Protein AF-A0A530K3R3-F1 (afdb_monomer)

Solvent-accessible surface area (backbone atoms only — not comparable to full-atom values): 5073 Å² total; per-residue (Å²): 136,66,66,72,54,47,77,74,64,68,65,98,68,86,83,81,86,52,85,82,47,78,91,71,69,57,87,83,72,40,75,66,57,55,49,52,56,61,70,66,58,59,97,85,61,86,82,85,87,86,82,89,77,37,73,65,99,67,88,59,96,84,66,83,70,85,64,55,135

Sequence (69 aa):
MRPDLVARLGENVPRYTSYPTAPHFHPGVDAAVCRGWLQALGEDDDISLYLHIPYCDKLCWFCACHTKQ

Structure (mmCIF, N/CA/C/O backbone):
data_AF-A0A530K3R3-F1
#
_entry.id   AF-A0A530K3R3-F1
#
loop_
_atom_site.group_PDB
_atom_site.id
_atom_site.type_symbol
_atom_site.label_atom_id
_atom_site.label_alt_id
_atom_site.label_comp_id
_atom_site.label_asym_id
_atom_site.label_entity_id
_atom_site.label_seq_id
_atom_site.pdbx_PDB_ins_code
_atom_site.Cartn_x
_atom_site.Cartn_y
_atom_site.Cartn_z
_atom_site.occupancy
_atom_site.B_iso_or_equiv
_atom_site.auth_seq_id
_atom_site.auth_comp_id
_atom_site.auth_asym_id
_atom_site.auth_atom_id
_atom_site.pdbx_PDB_model_num
ATOM 1 N N . MET A 1 1 ? 18.789 -25.275 -10.885 1.00 74.75 1 MET A N 1
ATOM 2 C CA . MET A 1 1 ? 17.701 -24.440 -11.448 1.00 74.75 1 MET A CA 1
ATOM 3 C C . MET A 1 1 ? 17.031 -25.240 -12.565 1.00 74.75 1 MET A C 1
ATOM 5 O O . MET A 1 1 ? 17.763 -25.901 -13.289 1.00 74.75 1 MET A O 1
ATOM 9 N N . ARG A 1 2 ? 15.693 -25.276 -12.665 1.00 91.94 2 ARG A N 1
ATOM 10 C CA . ARG A 1 2 ? 14.940 -26.070 -13.664 1.00 91.94 2 ARG A CA 1
ATOM 11 C C . ARG A 1 2 ? 14.518 -25.172 -14.843 1.00 91.94 2 ARG A C 1
ATOM 13 O O . ARG A 1 2 ? 13.510 -24.477 -14.715 1.00 91.94 2 ARG A O 1
ATOM 20 N N . PRO A 1 3 ? 15.289 -25.118 -15.945 1.00 90.88 3 PRO A N 1
ATOM 21 C CA . PRO A 1 3 ? 15.046 -24.166 -17.034 1.00 90.88 3 PRO A CA 1
ATOM 22 C C . PRO A 1 3 ? 13.723 -24.429 -17.762 1.00 90.88 3 PRO A C 1
ATOM 24 O O . PRO A 1 3 ? 13.067 -23.496 -18.212 1.00 90.88 3 PRO A O 1
ATOM 27 N N . ASP A 1 4 ? 13.288 -25.687 -17.800 1.00 95.50 4 ASP A N 1
ATOM 28 C CA . ASP A 1 4 ? 12.010 -26.113 -18.368 1.00 95.50 4 ASP A CA 1
ATOM 29 C C . ASP A 1 4 ? 10.801 -25.521 -17.628 1.00 95.50 4 ASP A C 1
ATOM 31 O O . ASP A 1 4 ? 9.789 -25.204 -18.249 1.00 95.50 4 ASP A O 1
ATOM 35 N N . LEU A 1 5 ? 10.903 -25.336 -16.308 1.00 93.56 5 LEU A N 1
ATOM 36 C CA . LEU A 1 5 ? 9.836 -24.725 -15.515 1.00 93.56 5 LEU A CA 1
ATOM 37 C C . LEU A 1 5 ? 9.789 -23.213 -15.705 1.00 93.56 5 LEU A C 1
ATOM 39 O O . LEU A 1 5 ? 8.704 -22.657 -15.831 1.00 93.56 5 LEU A O 1
ATOM 43 N N . VAL A 1 6 ? 10.948 -22.558 -15.776 1.00 92.00 6 VAL A N 1
ATOM 44 C CA . VAL A 1 6 ? 11.023 -21.112 -16.030 1.00 92.00 6 VAL A CA 1
ATOM 45 C C . VAL A 1 6 ? 10.448 -20.785 -17.407 1.00 92.00 6 VAL A C 1
ATOM 47 O O . VAL A 1 6 ? 9.645 -19.868 -17.519 1.00 92.00 6 VAL A O 1
ATOM 50 N N . ALA A 1 7 ? 10.768 -21.581 -18.431 1.00 92.12 7 ALA A N 1
ATOM 51 C CA . ALA A 1 7 ? 10.203 -21.410 -19.770 1.00 92.12 7 ALA A CA 1
ATOM 52 C C . ALA A 1 7 ? 8.675 -21.608 -19.818 1.00 92.12 7 ALA A C 1
ATOM 54 O O . ALA A 1 7 ? 8.011 -21.024 -20.665 1.00 92.12 7 ALA A O 1
ATOM 55 N N . ARG A 1 8 ? 8.108 -22.432 -18.924 1.00 90.88 8 ARG A N 1
ATOM 56 C CA . ARG A 1 8 ? 6.661 -22.712 -18.870 1.00 90.88 8 ARG A CA 1
ATOM 57 C C . ARG A 1 8 ? 5.868 -21.764 -17.970 1.00 90.88 8 ARG A C 1
ATOM 59 O O . ARG A 1 8 ? 4.667 -21.640 -18.170 1.00 90.88 8 ARG A O 1
ATOM 66 N N . LEU A 1 9 ? 6.496 -21.186 -16.944 1.00 91.56 9 LEU A N 1
ATOM 67 C CA . LEU A 1 9 ? 5.819 -20.464 -15.854 1.00 91.56 9 LEU A CA 1
ATOM 68 C C . LEU A 1 9 ? 6.361 -19.043 -15.622 1.00 91.56 9 LEU A C 1
ATOM 70 O O . LEU A 1 9 ? 5.905 -18.370 -14.704 1.00 91.56 9 LEU A O 1
ATOM 74 N N . GLY A 1 10 ? 7.336 -18.584 -16.410 1.00 90.06 10 GLY A N 1
ATOM 75 C CA . GLY A 1 10 ? 8.001 -17.283 -16.258 1.00 90.06 10 GLY A CA 1
ATOM 76 C C . GLY A 1 10 ? 7.228 -16.081 -16.807 1.00 90.06 10 GLY A C 1
ATOM 77 O O . GLY A 1 10 ? 7.834 -15.046 -17.067 1.00 90.06 10 GLY A O 1
ATOM 78 N N . GLU A 1 11 ? 5.922 -16.222 -17.016 1.00 90.44 11 GLU A N 1
ATOM 79 C CA . GLU A 1 11 ? 5.055 -15.166 -17.539 1.00 90.44 11 GLU A CA 1
ATOM 80 C C . GLU A 1 11 ? 4.726 -14.105 -16.478 1.00 90.44 11 GLU A C 1
ATOM 82 O O . GLU A 1 11 ? 4.847 -14.327 -15.270 1.00 90.44 11 GLU A O 1
ATOM 87 N N . ASN A 1 12 ? 4.252 -12.942 -16.930 1.00 87.4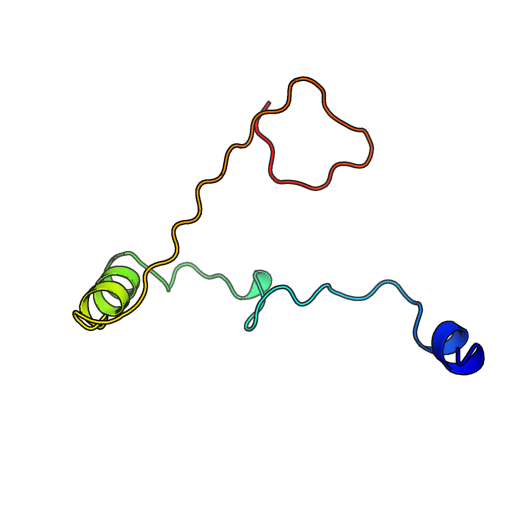4 12 ASN A N 1
ATOM 88 C CA . ASN A 1 12 ? 3.755 -11.899 -16.035 1.00 87.44 12 ASN A CA 1
ATOM 89 C C . ASN A 1 12 ? 2.462 -12.363 -15.350 1.00 87.44 12 ASN A C 1
ATOM 91 O O . ASN A 1 12 ? 1.411 -12.466 -15.981 1.00 87.44 12 ASN A O 1
ATOM 95 N N . VAL A 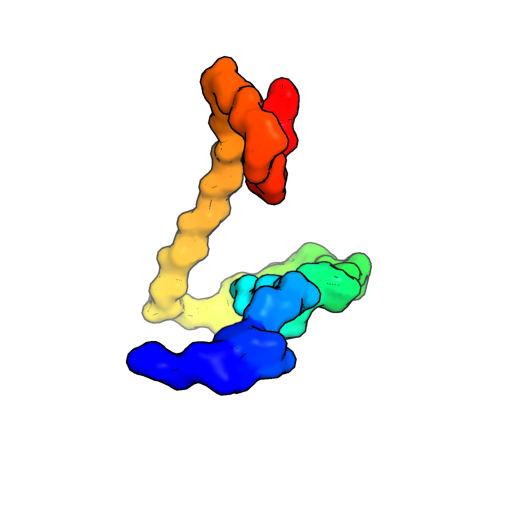1 13 ? 2.536 -12.609 -14.043 1.00 85.81 13 VAL A N 1
ATOM 96 C CA . VAL A 1 13 ? 1.411 -13.065 -13.216 1.00 85.81 13 VAL A CA 1
ATOM 97 C C . VAL A 1 13 ? 1.067 -12.047 -12.127 1.00 85.81 13 VAL A C 1
ATOM 99 O O . VAL A 1 13 ? 1.921 -11.243 -11.739 1.00 85.81 13 VAL A O 1
ATOM 102 N N . PRO A 1 14 ? -0.169 -12.063 -11.591 1.00 83.81 14 PRO A N 1
ATOM 103 C CA . PRO A 1 14 ? -0.527 -11.230 -10.454 1.00 83.81 14 PRO A CA 1
ATOM 104 C C . PRO A 1 14 ? 0.397 -11.471 -9.261 1.00 83.81 14 PRO A C 1
ATOM 106 O O . PRO A 1 14 ? 0.691 -12.608 -8.885 1.00 83.81 14 PRO A O 1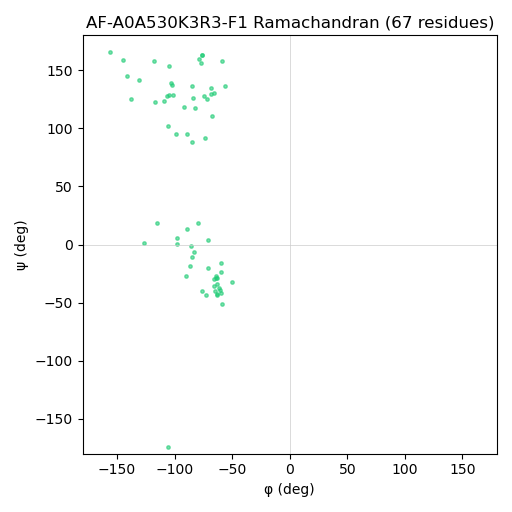
ATOM 109 N N . ARG A 1 15 ? 0.818 -10.383 -8.619 1.00 84.88 15 ARG A N 1
ATOM 110 C CA . ARG A 1 15 ? 1.548 -10.456 -7.357 1.00 84.88 15 ARG A CA 1
ATOM 111 C C . ARG A 1 15 ? 0.554 -10.629 -6.209 1.00 84.88 15 ARG A C 1
ATOM 113 O O . ARG A 1 15 ? -0.250 -9.739 -5.945 1.00 84.88 15 ARG A O 1
ATOM 120 N N . TYR A 1 16 ? 0.637 -11.750 -5.500 1.00 89.12 16 TYR A N 1
ATOM 121 C CA . TYR A 1 16 ? -0.174 -12.005 -4.308 1.00 89.12 16 TYR A CA 1
ATOM 122 C C . TYR A 1 16 ? 0.488 -11.397 -3.068 1.00 89.12 16 TYR A C 1
ATOM 124 O O . TYR A 1 16 ? 1.282 -12.043 -2.393 1.00 89.12 16 TYR A O 1
ATOM 132 N N . THR A 1 17 ? 0.190 -10.126 -2.793 1.00 90.31 17 THR A N 1
ATOM 133 C CA . THR A 1 17 ? 0.690 -9.409 -1.603 1.00 90.31 17 THR A CA 1
ATOM 134 C C . THR A 1 17 ? -0.186 -9.606 -0.364 1.00 90.31 17 THR A C 1
ATOM 136 O O . THR A 1 17 ? 0.269 -9.353 0.745 1.00 90.31 17 THR A O 1
ATOM 139 N N . SER A 1 18 ? -1.436 -10.033 -0.550 1.00 93.50 18 SER A N 1
ATOM 140 C CA . SER A 1 18 ? -2.413 -10.329 0.502 1.00 93.50 18 SER A CA 1
ATOM 141 C C . SER A 1 18 ? -3.466 -11.311 -0.020 1.00 93.50 18 SER A C 1
ATOM 143 O O . SER A 1 18 ? -3.597 -11.499 -1.235 1.00 93.50 18 SER A O 1
ATOM 145 N N . TYR A 1 19 ? -4.243 -11.907 0.886 1.00 92.31 19 TYR A N 1
ATOM 146 C CA . TYR A 1 19 ? -5.422 -12.693 0.535 1.00 92.31 19 TYR A CA 1
ATOM 147 C C . TYR A 1 19 ? -6.587 -12.389 1.497 1.00 92.31 19 TYR A C 1
ATOM 149 O O . TYR A 1 19 ? -6.403 -12.547 2.703 1.00 92.31 19 TYR A O 1
ATOM 157 N N . PRO A 1 20 ? -7.776 -11.995 0.999 1.00 92.75 20 PRO A N 1
ATOM 158 C CA . PRO A 1 20 ? -8.075 -11.642 -0.391 1.00 92.75 20 PRO A CA 1
ATOM 159 C C . PRO A 1 20 ? -7.218 -10.476 -0.921 1.00 92.75 20 PRO A C 1
ATOM 161 O O . PRO A 1 20 ? -6.630 -9.698 -0.165 1.00 92.75 20 PRO A O 1
ATOM 164 N N . THR A 1 21 ? -7.085 -10.389 -2.244 1.00 92.44 21 THR A N 1
ATOM 165 C CA . THR A 1 21 ? -6.279 -9.346 -2.902 1.00 92.44 21 THR A CA 1
ATOM 166 C C . THR A 1 21 ? -7.032 -8.011 -2.965 1.00 92.44 21 THR A C 1
ATOM 168 O O . THR A 1 21 ? -8.261 -7.992 -2.918 1.00 92.44 21 THR A O 1
ATOM 171 N N . ALA A 1 22 ? -6.311 -6.897 -3.149 1.00 92.19 22 ALA A N 1
ATOM 172 C CA . ALA A 1 22 ? -6.868 -5.535 -3.186 1.00 92.19 22 ALA A CA 1
ATOM 173 C C . ALA A 1 22 ? -8.086 -5.303 -4.117 1.00 92.19 22 ALA A C 1
ATOM 175 O O . ALA A 1 22 ? -8.949 -4.514 -3.741 1.00 92.19 22 ALA A O 1
ATOM 176 N N . PRO A 1 23 ? -8.243 -5.978 -5.278 1.00 91.88 23 PRO A N 1
ATOM 177 C CA . PRO A 1 23 ? -9.460 -5.865 -6.094 1.00 91.88 23 PRO A CA 1
ATOM 178 C C . PRO A 1 23 ? -10.759 -6.277 -5.387 1.00 91.88 23 PRO A C 1
ATOM 180 O O . PRO A 1 23 ? -11.839 -5.954 -5.869 1.00 91.88 23 PRO A O 1
ATOM 183 N N . HIS A 1 24 ? -10.668 -6.985 -4.260 1.00 93.62 24 HIS A N 1
ATOM 184 C CA . HIS A 1 24 ? -11.817 -7.343 -3.432 1.00 93.62 24 HIS A CA 1
ATOM 185 C C . HIS A 1 24 ? -12.189 -6.243 -2.427 1.00 93.62 24 HIS A C 1
ATOM 187 O O . HIS A 1 24 ? -13.143 -6.419 -1.676 1.00 93.62 24 HIS A O 1
ATOM 193 N N . PHE A 1 25 ? -11.458 -5.123 -2.368 1.00 94.44 25 PHE A N 1
ATOM 194 C CA . PHE A 1 25 ? -11.831 -3.998 -1.513 1.00 94.44 25 PHE A CA 1
ATOM 195 C C . PHE A 1 25 ? -13.147 -3.396 -2.005 1.00 94.44 25 PHE A C 1
ATOM 197 O O . PHE A 1 25 ? -13.318 -3.104 -3.187 1.00 94.44 25 PHE A O 1
ATOM 204 N N . HIS A 1 26 ? -14.086 -3.212 -1.083 1.00 96.12 26 HIS A N 1
ATOM 205 C CA . HIS A 1 26 ? -15.429 -2.730 -1.379 1.00 96.12 26 HIS A CA 1
ATOM 206 C C . HIS A 1 26 ? -15.927 -1.840 -0.227 1.00 96.12 26 HIS A C 1
ATOM 208 O O . HIS A 1 26 ? -15.447 -1.971 0.902 1.00 96.12 26 HIS A O 1
ATOM 214 N N . PRO A 1 27 ? -16.917 -0.960 -0.457 1.00 96.38 27 PRO A N 1
ATOM 215 C CA . PRO A 1 27 ? -17.368 0.018 0.542 1.00 96.38 27 PRO A CA 1
ATOM 216 C C . PRO A 1 27 ? -18.141 -0.583 1.731 1.00 96.38 27 PRO A C 1
ATOM 218 O O . PRO A 1 27 ? -18.636 0.160 2.568 1.00 96.38 27 PRO A O 1
ATOM 221 N N . GLY A 1 28 ? -18.276 -1.910 1.805 1.00 96.50 28 GLY A N 1
ATOM 222 C CA . GLY A 1 28 ? -18.968 -2.593 2.908 1.00 96.50 28 GLY A CA 1
ATOM 223 C C . GLY A 1 28 ? -18.077 -2.853 4.125 1.00 96.50 28 GLY A C 1
ATOM 224 O O . GLY A 1 28 ? -18.590 -3.225 5.173 1.00 96.50 28 GLY A O 1
ATOM 225 N N . VAL A 1 29 ? -16.762 -2.652 3.999 1.00 95.81 29 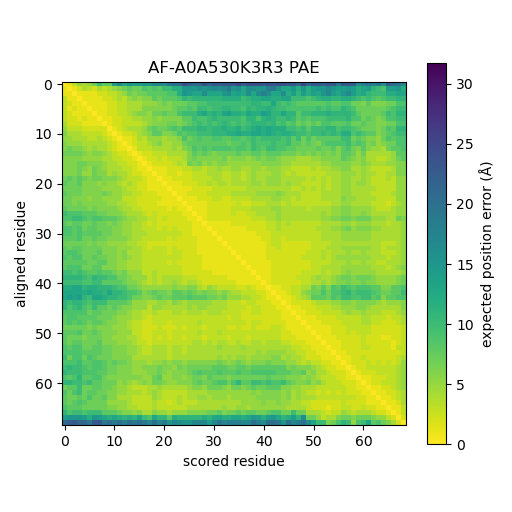VAL A N 1
ATOM 226 C CA . VAL A 1 29 ? -15.856 -2.552 5.147 1.00 95.81 29 VAL A CA 1
ATOM 227 C C . VAL A 1 29 ? -15.809 -1.086 5.558 1.00 95.81 29 VAL A C 1
ATOM 229 O O . VAL A 1 29 ? -15.088 -0.282 4.967 1.00 95.81 29 VAL A O 1
ATOM 232 N N . ASP A 1 30 ? -16.634 -0.732 6.536 1.00 96.62 30 ASP A N 1
ATOM 233 C CA . ASP A 1 30 ? -16.801 0.638 7.004 1.00 96.62 30 ASP A CA 1
ATOM 234 C C . ASP A 1 30 ? -16.124 0.881 8.366 1.00 96.62 30 ASP A C 1
ATOM 236 O O . ASP A 1 30 ? -15.424 0.034 8.929 1.00 96.62 30 ASP A O 1
ATOM 240 N N . ALA A 1 31 ? -16.336 2.074 8.922 1.00 97.38 31 ALA A N 1
ATOM 241 C CA . ALA A 1 31 ? -15.771 2.444 10.213 1.00 97.38 31 ALA A CA 1
ATOM 242 C C . ALA A 1 31 ? -16.302 1.595 11.384 1.00 97.38 31 ALA A C 1
ATOM 244 O O . ALA A 1 31 ? -15.593 1.443 12.380 1.00 97.38 31 ALA A O 1
ATOM 245 N N . ALA A 1 32 ? -17.529 1.067 11.306 1.00 98.00 32 ALA A N 1
ATOM 246 C CA . ALA A 1 32 ? -18.095 0.223 12.355 1.00 98.00 32 ALA A CA 1
ATOM 247 C C . ALA A 1 32 ? -17.434 -1.159 12.344 1.00 98.00 32 ALA A C 1
ATOM 249 O O . ALA A 1 32 ? -17.020 -1.642 13.399 1.00 98.00 32 AL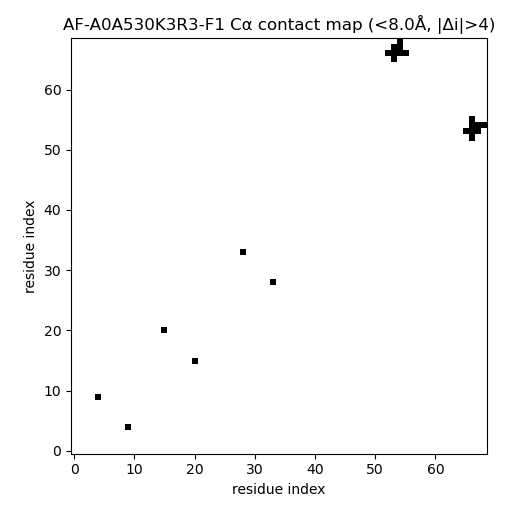A A O 1
ATOM 250 N N . VAL A 1 33 ? -17.243 -1.737 11.154 1.00 97.88 33 VAL A N 1
ATOM 251 C CA . VAL A 1 33 ? -16.512 -2.996 10.961 1.00 97.88 33 VAL A CA 1
ATOM 252 C C . VAL A 1 33 ? -15.080 -2.879 11.489 1.00 97.88 33 VAL A C 1
ATOM 254 O O . VAL A 1 33 ? -14.672 -3.671 12.338 1.00 97.88 33 VAL A O 1
ATOM 257 N N . CYS A 1 34 ? -14.340 -1.844 11.074 1.00 96.50 34 CYS A N 1
ATOM 258 C CA . CYS A 1 34 ? -12.965 -1.625 11.534 1.00 96.50 34 CYS A CA 1
ATOM 259 C C . CYS A 1 34 ? -12.871 -1.438 13.055 1.00 96.50 34 CYS A C 1
ATOM 261 O O . CYS A 1 34 ? -11.945 -1.943 13.687 1.00 96.50 34 CYS A O 1
ATOM 263 N N . ARG A 1 35 ? -13.831 -0.733 13.668 1.00 97.50 35 ARG A N 1
ATOM 264 C CA . ARG A 1 35 ? -13.873 -0.559 15.126 1.00 97.50 35 ARG A CA 1
ATOM 265 C C . ARG A 1 35 ? -14.102 -1.886 15.844 1.00 97.50 35 ARG A C 1
ATOM 267 O O . ARG A 1 35 ? -13.461 -2.118 16.863 1.00 97.50 35 ARG A O 1
ATOM 274 N N . GLY A 1 36 ? -14.967 -2.743 15.303 1.00 98.06 36 GLY A N 1
ATOM 275 C CA . GLY A 1 36 ? -15.192 -4.088 15.829 1.00 98.06 36 GLY A CA 1
ATOM 276 C C . GLY A 1 36 ? -13.916 -4.931 15.826 1.00 98.06 36 GLY A C 1
ATOM 277 O O . GLY A 1 36 ? -13.621 -5.582 16.821 1.00 98.06 36 GLY A O 1
ATOM 278 N N . TRP A 1 37 ? -13.112 -4.860 14.760 1.00 96.31 37 TRP A N 1
ATOM 279 C CA . TRP A 1 37 ? -11.816 -5.548 14.707 1.00 96.31 37 TRP A CA 1
ATOM 280 C C . TRP A 1 37 ? -10.831 -5.037 15.757 1.00 96.31 37 TRP A C 1
ATOM 282 O O . TRP A 1 37 ? -10.193 -5.840 16.426 1.00 96.31 37 TRP A O 1
ATOM 292 N N . LEU A 1 38 ? -10.739 -3.718 15.944 1.00 95.00 38 LEU A N 1
ATOM 293 C CA . LEU A 1 38 ? -9.856 -3.128 16.956 1.00 95.00 38 LEU A CA 1
ATOM 294 C C . LEU A 1 38 ? -10.285 -3.479 18.387 1.00 95.00 38 LEU A C 1
ATOM 296 O O . LEU A 1 38 ? -9.434 -3.677 19.243 1.00 95.00 38 LEU A O 1
ATOM 300 N N . GLN A 1 39 ? -11.591 -3.564 18.651 1.00 96.31 39 GLN A N 1
ATOM 301 C CA . GLN A 1 39 ? -12.124 -3.971 19.957 1.00 96.31 39 GLN A CA 1
ATOM 302 C C . GLN A 1 39 ? -11.914 -5.458 20.261 1.00 96.31 39 GLN A C 1
ATOM 304 O O . GLN A 1 39 ? -11.993 -5.847 21.421 1.00 96.31 39 GLN A O 1
ATOM 309 N N . ALA A 1 40 ? -11.690 -6.280 19.235 1.00 96.50 40 ALA A N 1
ATOM 310 C CA . ALA A 1 40 ? -11.436 -7.707 19.387 1.00 96.50 40 ALA A CA 1
ATOM 311 C C . ALA A 1 40 ? -9.965 -8.033 19.705 1.00 96.50 40 ALA A C 1
ATOM 313 O O . ALA A 1 40 ? -9.667 -9.199 19.956 1.00 96.50 40 ALA A O 1
ATOM 314 N N . LEU A 1 41 ? -9.069 -7.038 19.681 1.00 95.69 41 LEU A N 1
ATOM 315 C CA . LEU A 1 41 ? -7.669 -7.207 20.073 1.00 95.69 41 LEU A CA 1
ATOM 316 C C . LEU A 1 41 ? -7.567 -7.465 21.583 1.00 95.69 41 LEU A C 1
ATOM 318 O O . LEU A 1 41 ? -8.211 -6.780 22.381 1.00 95.69 41 LEU A O 1
ATOM 322 N N . GLY A 1 42 ? -6.760 -8.451 21.964 1.00 95.69 42 GLY A N 1
ATOM 323 C CA . GLY A 1 42 ? -6.419 -8.738 23.354 1.00 95.69 42 GLY A CA 1
ATOM 324 C C . GLY A 1 42 ? -5.392 -7.754 23.915 1.00 95.69 42 GLY A C 1
ATOM 325 O O . GLY A 1 42 ? -4.691 -7.070 23.173 1.00 95.69 42 GLY A O 1
ATOM 326 N N . GLU A 1 43 ? -5.275 -7.700 25.243 1.00 92.31 43 GLU A N 1
ATOM 327 C CA . GLU A 1 43 ? -4.280 -6.848 25.918 1.00 92.31 43 GLU A CA 1
ATOM 328 C C . GLU A 1 43 ? -2.831 -7.258 25.596 1.00 92.31 43 GLU A C 1
ATOM 330 O O . GLU A 1 43 ? -1.945 -6.406 25.590 1.00 92.31 43 GLU A O 1
ATOM 335 N N . ASP A 1 44 ? -2.612 -8.538 25.277 1.00 94.75 44 ASP A N 1
ATOM 336 C CA . ASP A 1 44 ? -1.299 -9.123 24.979 1.00 94.75 44 ASP A CA 1
ATOM 337 C C . ASP A 1 44 ? -1.002 -9.241 23.466 1.00 94.75 44 ASP A C 1
ATOM 339 O O . ASP A 1 44 ? 0.009 -9.833 23.085 1.00 94.75 44 ASP A O 1
ATOM 343 N N . ASP A 1 45 ? -1.868 -8.720 22.587 1.00 96.00 45 ASP A N 1
ATOM 344 C CA . ASP A 1 45 ? -1.640 -8.784 21.138 1.00 96.00 45 ASP A CA 1
ATOM 345 C C . ASP A 1 45 ? -0.545 -7.797 20.700 1.00 96.00 45 ASP A C 1
ATOM 347 O O . ASP A 1 45 ? -0.618 -6.589 20.944 1.00 96.00 45 ASP A O 1
ATOM 351 N N . ASP A 1 46 ? 0.452 -8.296 19.967 1.00 95.75 46 ASP A N 1
ATOM 352 C CA . ASP A 1 46 ? 1.496 -7.456 19.382 1.00 95.75 46 ASP A CA 1
ATOM 353 C C . ASP A 1 46 ? 0.938 -6.567 18.261 1.00 95.75 46 ASP A C 1
ATOM 355 O O . ASP A 1 46 ? 0.323 -7.029 17.294 1.00 95.75 46 ASP A O 1
ATOM 359 N N . ILE A 1 47 ? 1.230 -5.268 18.341 1.00 94.31 47 ILE A N 1
ATOM 360 C CA . ILE A 1 47 ? 0.783 -4.282 17.354 1.00 94.31 47 ILE A CA 1
ATOM 361 C C . ILE A 1 47 ? 1.923 -3.939 16.394 1.00 94.31 47 ILE A C 1
ATOM 363 O O . ILE A 1 47 ? 3.005 -3.512 16.797 1.00 94.31 47 ILE A O 1
ATOM 367 N N . SER A 1 48 ? 1.645 -4.031 15.092 1.00 95.31 48 SER A N 1
ATOM 368 C CA . SER A 1 48 ? 2.504 -3.490 14.037 1.00 95.31 48 SER A CA 1
ATOM 369 C C . SER A 1 48 ? 1.891 -2.218 13.454 1.00 95.31 48 SER A C 1
ATOM 371 O O . SER A 1 48 ? 0.722 -2.204 13.066 1.00 95.31 48 SER A O 1
ATOM 373 N N . LEU A 1 49 ? 2.676 -1.141 13.379 1.00 95.88 49 LEU A N 1
ATOM 374 C CA . LEU A 1 49 ? 2.245 0.136 12.811 1.00 95.88 49 LEU A CA 1
ATOM 375 C C . LEU A 1 49 ? 2.893 0.362 11.444 1.00 95.88 49 LEU A C 1
ATOM 377 O O . LEU A 1 49 ? 4.114 0.319 11.303 1.00 95.88 49 LEU A O 1
ATOM 381 N N . TYR A 1 50 ? 2.064 0.667 10.446 1.00 96.31 50 TYR A N 1
ATOM 382 C CA . TYR A 1 50 ? 2.498 1.058 9.108 1.00 96.31 50 TYR A CA 1
ATOM 383 C C . TYR A 1 50 ? 2.226 2.547 8.879 1.00 96.31 50 TYR A C 1
ATOM 385 O O . TYR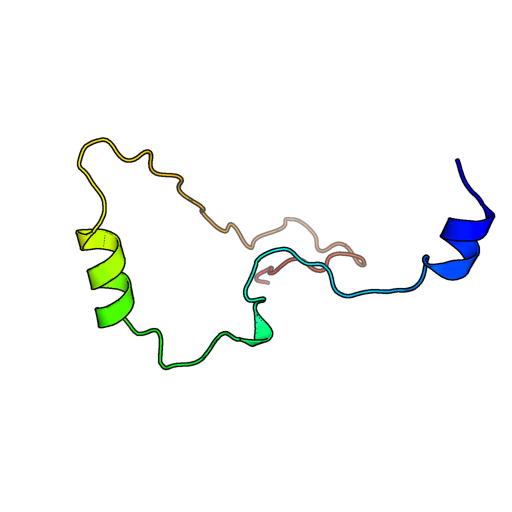 A 1 50 ? 1.090 3.005 8.996 1.00 96.31 50 TYR A O 1
ATOM 393 N N . LEU A 1 51 ? 3.272 3.301 8.535 1.00 96.81 51 LEU A N 1
ATOM 394 C CA . LEU A 1 51 ? 3.182 4.711 8.161 1.00 96.81 51 LEU A CA 1
ATOM 395 C C . LEU A 1 51 ? 3.641 4.869 6.711 1.00 96.81 51 LEU A C 1
ATOM 397 O O . LEU A 1 51 ? 4.773 4.529 6.369 1.00 96.81 51 LEU A O 1
ATOM 401 N N . HIS A 1 52 ? 2.771 5.414 5.861 1.00 96.00 52 HIS A N 1
ATOM 402 C CA . HIS A 1 52 ? 3.093 5.655 4.457 1.00 96.00 52 HIS A CA 1
ATOM 403 C C . HIS A 1 52 ? 3.667 7.061 4.253 1.00 96.00 52 HIS A C 1
ATOM 405 O O . HIS A 1 52 ? 2.971 8.048 4.493 1.00 96.00 52 HIS A O 1
ATOM 411 N N . ILE A 1 53 ? 4.914 7.157 3.782 1.00 94.88 53 ILE A N 1
ATOM 412 C CA . ILE A 1 53 ? 5.575 8.423 3.421 1.00 94.88 53 ILE A CA 1
ATOM 413 C C . ILE A 1 53 ? 5.625 8.505 1.891 1.00 94.88 53 ILE A C 1
ATOM 415 O O . ILE A 1 53 ? 6.467 7.854 1.274 1.00 94.88 53 ILE A O 1
ATOM 419 N N . PRO A 1 54 ? 4.735 9.280 1.248 1.00 94.69 54 PRO A N 1
ATOM 420 C CA . PRO A 1 54 ? 4.572 9.225 -0.199 1.00 94.69 54 PRO A CA 1
ATOM 421 C C . PRO A 1 54 ? 5.501 10.186 -0.959 1.00 94.69 54 PRO A C 1
ATOM 423 O O . PRO A 1 54 ? 5.263 10.431 -2.137 1.00 94.69 54 PRO A O 1
ATOM 426 N N . TYR A 1 55 ? 6.518 10.756 -0.312 1.00 94.06 55 TYR A N 1
ATOM 427 C CA . TYR A 1 55 ? 7.367 11.797 -0.892 1.00 94.06 55 TYR A CA 1
ATOM 428 C C . TYR A 1 55 ? 8.719 11.238 -1.328 1.00 94.06 55 TYR A C 1
ATOM 430 O O . TYR A 1 55 ? 9.336 10.437 -0.625 1.00 94.06 55 TYR A O 1
ATOM 438 N N . CYS A 1 56 ? 9.190 11.687 -2.487 1.00 92.81 56 CYS A N 1
ATOM 439 C CA . CYS A 1 56 ? 10.500 11.349 -3.029 1.00 92.81 56 CYS A CA 1
ATOM 440 C C . CYS A 1 56 ? 11.205 12.634 -3.467 1.00 92.81 56 CYS A C 1
ATOM 442 O O . CYS A 1 56 ? 10.568 13.507 -4.045 1.00 92.81 56 CYS A O 1
ATOM 444 N N . ASP A 1 57 ? 12.519 12.726 -3.246 1.00 92.75 57 ASP A N 1
ATOM 445 C CA . ASP A 1 57 ? 13.334 13.846 -3.747 1.00 92.75 57 ASP A CA 1
ATOM 446 C C . ASP A 1 57 ? 13.310 13.916 -5.285 1.00 92.75 57 ASP A C 1
ATOM 448 O O . ASP A 1 57 ? 13.254 14.986 -5.886 1.00 92.75 57 ASP A 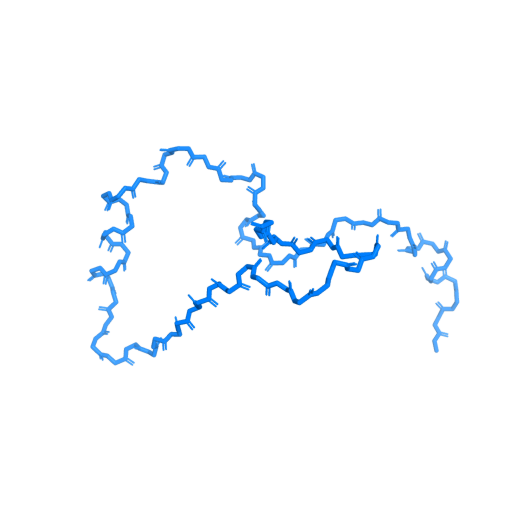O 1
ATOM 452 N N . LYS A 1 58 ? 13.308 12.745 -5.939 1.00 91.56 58 LYS A N 1
ATOM 453 C CA . LYS A 1 58 ? 13.197 12.594 -7.394 1.00 91.56 58 LYS A CA 1
ATOM 454 C C . LYS A 1 58 ? 12.327 11.395 -7.739 1.00 91.56 58 LYS A C 1
ATOM 456 O O . LYS A 1 58 ? 12.388 10.364 -7.070 1.00 91.56 58 LYS A O 1
ATOM 461 N N . LEU A 1 59 ? 11.561 11.511 -8.820 1.00 89.56 59 LEU A N 1
ATOM 462 C CA . LEU A 1 59 ? 10.765 10.407 -9.350 1.00 89.56 59 LEU A CA 1
ATOM 463 C C . LEU A 1 59 ? 11.617 9.520 -10.263 1.00 89.56 59 LEU A C 1
ATOM 465 O O . LEU A 1 59 ? 12.223 9.991 -11.226 1.00 89.56 59 LEU A O 1
ATOM 469 N N . CYS A 1 60 ? 11.643 8.220 -9.971 1.00 92.38 60 CYS A N 1
ATOM 470 C CA . CYS A 1 60 ? 12.274 7.223 -10.830 1.00 92.38 60 CYS A CA 1
ATOM 471 C C . CYS A 1 60 ? 11.300 6.774 -11.927 1.00 92.38 60 CYS A C 1
ATOM 473 O O . CYS A 1 60 ? 10.153 6.444 -11.636 1.00 92.38 60 CYS A O 1
ATOM 475 N N . TRP A 1 61 ? 11.785 6.652 -13.165 1.00 90.38 61 TRP A N 1
ATOM 476 C CA . T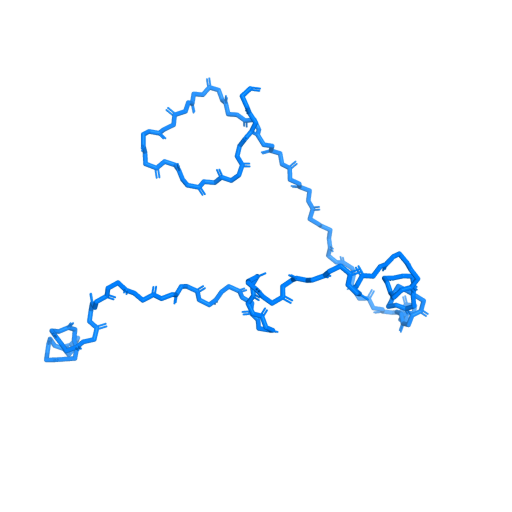RP A 1 61 ? 10.985 6.232 -14.329 1.00 90.38 61 TRP A CA 1
ATOM 477 C C . TRP A 1 61 ? 10.352 4.837 -14.203 1.00 90.38 61 TRP A C 1
ATOM 479 O O . TRP A 1 61 ? 9.358 4.552 -14.858 1.00 90.38 61 TRP A O 1
ATOM 489 N N . PHE A 1 62 ? 10.923 3.970 -13.365 1.00 92.31 62 PHE A N 1
ATOM 490 C CA . PHE A 1 62 ? 10.435 2.611 -13.110 1.00 92.31 62 PHE A CA 1
ATOM 491 C C . PHE A 1 62 ? 9.584 2.496 -11.833 1.00 92.31 62 PHE A C 1
ATOM 493 O O . PHE A 1 62 ? 9.182 1.393 -11.464 1.00 92.31 62 PHE A O 1
ATOM 500 N N . CYS A 1 63 ? 9.364 3.594 -11.099 1.00 92.31 63 CYS A N 1
ATOM 501 C CA . CYS A 1 63 ? 8.666 3.542 -9.818 1.00 92.31 63 CYS A CA 1
ATOM 502 C C . CYS A 1 63 ? 7.169 3.265 -10.017 1.00 92.31 63 CYS A C 1
ATOM 504 O O . CYS A 1 63 ? 6.484 4.010 -10.710 1.00 92.31 63 CYS A O 1
ATOM 506 N N . ALA A 1 64 ? 6.664 2.225 -9.351 1.00 88.50 64 ALA A N 1
ATOM 507 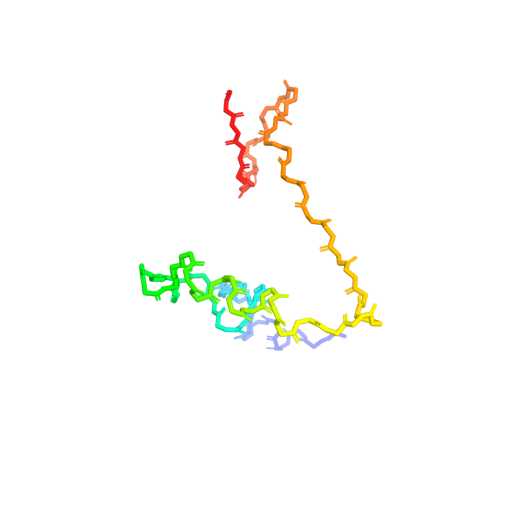C CA . ALA A 1 64 ? 5.241 1.878 -9.294 1.00 88.50 64 ALA A CA 1
ATOM 508 C C . ALA A 1 64 ? 4.667 1.996 -7.866 1.00 88.50 64 ALA A C 1
ATOM 510 O O . ALA A 1 64 ? 3.639 1.399 -7.546 1.00 88.50 64 ALA A O 1
ATOM 511 N N . CYS A 1 65 ? 5.353 2.724 -6.980 1.00 92.81 65 CYS A N 1
ATOM 512 C CA . CYS A 1 65 ? 4.893 2.965 -5.615 1.00 92.81 65 CYS A CA 1
ATOM 513 C C . CYS A 1 65 ? 3.793 4.034 -5.586 1.00 92.81 65 CYS A C 1
ATOM 515 O O . CYS A 1 65 ? 3.730 4.909 -6.447 1.00 92.81 65 CYS A O 1
ATOM 517 N N . HIS A 1 66 ? 2.956 4.008 -4.548 1.00 91.00 66 HIS A N 1
ATOM 518 C CA . HIS A 1 66 ? 1.987 5.073 -4.312 1.00 91.00 66 HIS A CA 1
ATOM 519 C C . HIS A 1 66 ? 2.694 6.335 -3.788 1.00 91.00 66 HIS A C 1
ATOM 521 O O . HIS A 1 66 ? 2.897 6.484 -2.587 1.00 91.00 66 HIS A O 1
ATOM 527 N N . THR A 1 67 ? 3.094 7.237 -4.680 1.00 90.69 67 THR A N 1
ATOM 528 C CA . THR A 1 67 ? 3.745 8.511 -4.334 1.00 90.69 67 THR A CA 1
ATOM 529 C C . THR A 1 67 ? 2.783 9.692 -4.488 1.00 90.69 67 THR A C 1
ATOM 531 O O . THR A 1 67 ? 1.855 9.648 -5.294 1.00 90.69 67 THR A O 1
ATOM 534 N N . LYS A 1 68 ? 3.013 10.768 -3.734 1.00 79.38 68 LYS A N 1
ATOM 535 C CA . LYS A 1 68 ? 2.391 12.084 -3.907 1.00 79.38 68 LYS A CA 1
ATOM 536 C C . LYS A 1 68 ? 3.418 12.990 -4.588 1.00 79.38 68 LYS A C 1
ATOM 538 O O . LYS A 1 68 ? 4.599 12.912 -4.254 1.00 79.38 68 LYS A O 1
ATOM 543 N N . GLN A 1 69 ? 2.960 13.772 -5.565 1.00 61.38 69 GLN A N 1
ATOM 544 C CA . GLN A 1 69 ? 3.763 14.836 -6.178 1.00 61.38 69 GLN A CA 1
ATOM 545 C C . GLN A 1 69 ? 3.931 15.996 -5.199 1.00 61.38 69 GLN A C 1
ATOM 547 O O . GLN A 1 69 ? 2.979 16.235 -4.417 1.00 61.38 69 GLN A O 1
#

Mean predicted aligned error: 5.47 Å

Secondary structure (DSSP, 8-state):
--HHHHHHH-S-----SSSS-GGG--TTS-HHHHHHHHHT--TTPPP---------SS--TT--S----

Foldseek 3Di:
DDVVVCVVPVDDDDDPPDPVDPVPDDPPCDPVNVVVVVVPDDPPDDDDDDDDDQDDPDDDPPDPDNHDD

Radius of gyration: 19.14 Å; Cα contacts (8 Å, |Δi|>4): 11; chains: 1; bounding box: 37×41×46 Å

pLDDT: mean 92.4, std 5.58, range [61.38, 98.06]